Protein AF-A0A7S3ANR9-F1 (afdb_monomer)

Secondary structure (DSSP, 8-state):
--------------------GGGSTT-EEEEBTTBTT--EEEEEEPPPBPTTSPBPSPEEEEEE-SS-TTS--GGG-EEEEEEEEE-TT--EEEEE--GGGTS-TTEEEEEE--SSS-EEE-TTS-EEEEETT--GGGSPTT---PPP-

Foldseek 3Di:
DDDDDDDDDDPPPPCPQQDFAPRHPQAAWWAWPLQGLKTWGKGKHWADQDPVRDTDHIKIKIKIARPPQQADAPVRIDIWIWGWDADPVGFIKIFIQCVVVPDHGGFIWTFDPPDDFTFTATPVRITTTGDPVGNPSRDHPPDDPDDPD

Solvent-accessible surface area (backbone atoms only — not comparable to full-atom values): 8772 Å² total; per-residue (Å²): 141,89,82,86,81,82,77,80,77,79,79,76,78,75,81,71,76,71,56,42,43,84,72,16,90,70,32,47,24,32,45,34,82,93,34,74,70,20,32,36,37,32,45,29,37,76,27,61,68,43,100,82,74,47,66,47,67,34,30,29,45,38,37,31,31,82,60,59,36,81,73,28,50,73,89,47,50,48,80,35,52,29,39,55,49,63,46,98,89,62,47,59,29,38,29,37,34,35,44,95,76,76,45,57,62,63,45,57,28,39,66,39,73,70,75,97,58,41,28,35,41,34,89,87,72,53,50,34,34,54,39,91,88,49,58,76,73,31,45,35,84,97,57,80,89,67,74,85,128

Structure (mmCIF, N/CA/C/O backbone):
data_AF-A0A7S3ANR9-F1
#
_entry.id   AF-A0A7S3ANR9-F1
#
loop_
_atom_site.group_PDB
_atom_site.id
_atom_site.type_symbol
_atom_site.label_atom_id
_atom_site.label_alt_id
_atom_site.label_comp_id
_atom_site.label_asym_id
_atom_site.label_entity_id
_atom_site.label_seq_id
_atom_site.pdbx_PDB_ins_code
_atom_site.Cartn_x
_atom_site.Cartn_y
_atom_site.Cartn_z
_atom_site.occupancy
_atom_site.B_iso_or_equiv
_atom_site.auth_seq_id
_atom_site.auth_comp_id
_atom_site.auth_asym_id
_atom_site.auth_atom_id
_atom_site.pdbx_PDB_model_num
ATOM 1 N N . ALA A 1 1 ? 46.303 14.873 -38.011 1.00 41.34 1 ALA A N 1
ATOM 2 C CA . ALA A 1 1 ? 45.959 14.696 -36.588 1.00 41.34 1 ALA A CA 1
ATOM 3 C C . ALA A 1 1 ? 44.446 14.649 -36.488 1.00 41.34 1 ALA A C 1
ATOM 5 O O . ALA A 1 1 ? 43.806 15.622 -36.859 1.00 41.34 1 ALA A O 1
ATOM 6 N N . GLY A 1 2 ? 43.869 13.516 -36.108 1.00 42.75 2 GLY A N 1
ATOM 7 C CA . GLY A 1 2 ? 42.420 13.396 -36.010 1.00 42.75 2 GLY A CA 1
ATOM 8 C C . GLY A 1 2 ? 41.996 11.946 -35.889 1.00 42.75 2 GLY A C 1
ATOM 9 O O . GLY A 1 2 ? 42.208 11.174 -36.818 1.00 42.75 2 GLY A O 1
ATOM 10 N N . SER A 1 3 ? 41.478 11.598 -34.715 1.00 42.12 3 SER A N 1
ATOM 11 C CA . SER A 1 3 ? 40.209 10.885 -34.536 1.00 42.12 3 SER A CA 1
ATOM 12 C C . SER A 1 3 ? 40.085 10.502 -33.065 1.00 42.12 3 SER A C 1
ATOM 14 O O . SER A 1 3 ? 40.766 9.603 -32.581 1.00 42.12 3 SER A O 1
ATOM 16 N N . ALA A 1 4 ? 39.228 11.229 -32.349 1.00 48.09 4 ALA A N 1
ATOM 17 C CA . ALA A 1 4 ? 38.754 10.843 -31.031 1.00 48.09 4 ALA A CA 1
ATOM 18 C C . ALA A 1 4 ? 37.648 9.796 -31.215 1.00 48.09 4 ALA A C 1
ATOM 20 O O . ALA A 1 4 ? 36.608 10.089 -31.802 1.00 48.09 4 ALA A O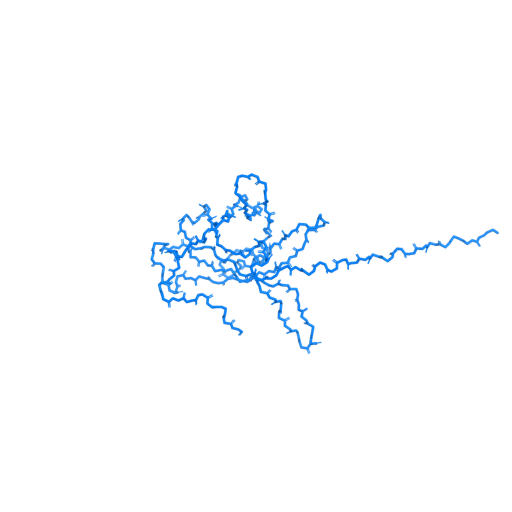 1
ATOM 21 N N . ALA A 1 5 ? 37.877 8.576 -30.735 1.00 47.56 5 ALA A N 1
ATOM 22 C CA . ALA A 1 5 ? 36.842 7.557 -30.632 1.00 47.56 5 ALA A CA 1
ATOM 23 C C . ALA A 1 5 ? 36.155 7.706 -29.268 1.00 47.56 5 ALA A C 1
ATOM 25 O O . ALA A 1 5 ? 36.707 7.320 -28.238 1.00 47.56 5 ALA A O 1
ATOM 26 N N . ALA A 1 6 ? 34.962 8.301 -29.258 1.00 46.94 6 ALA A N 1
ATOM 27 C CA . ALA A 1 6 ? 34.080 8.272 -28.101 1.00 46.94 6 ALA A CA 1
ATOM 28 C C . ALA A 1 6 ? 33.486 6.861 -27.978 1.00 46.94 6 ALA A C 1
ATOM 30 O O . ALA A 1 6 ? 32.658 6.446 -28.789 1.00 46.94 6 ALA A O 1
ATOM 31 N N . LEU A 1 7 ? 33.945 6.107 -26.979 1.00 46.03 7 LEU A N 1
ATOM 32 C CA . LEU A 1 7 ? 33.333 4.846 -26.576 1.00 46.03 7 LEU A CA 1
ATOM 33 C C . LEU A 1 7 ? 31.989 5.161 -25.911 1.00 46.03 7 LEU A C 1
ATOM 35 O O . LEU A 1 7 ? 31.943 5.682 -24.799 1.00 46.03 7 LEU A O 1
ATOM 39 N N . LEU A 1 8 ? 30.899 4.856 -26.615 1.00 47.03 8 LEU A N 1
ATOM 40 C CA . LEU A 1 8 ? 29.548 4.838 -26.063 1.00 47.03 8 LEU A CA 1
ATOM 41 C C . LEU A 1 8 ? 29.501 3.792 -24.942 1.00 47.03 8 LEU A C 1
ATOM 43 O O . LEU A 1 8 ? 29.613 2.591 -25.194 1.00 47.03 8 LEU A O 1
ATOM 47 N N . GLY A 1 9 ? 29.370 4.254 -23.699 1.00 41.84 9 GLY A N 1
ATOM 48 C CA . GLY A 1 9 ? 29.068 3.394 -22.564 1.00 41.84 9 GLY A CA 1
ATOM 49 C C . GLY A 1 9 ? 27.701 2.754 -22.779 1.00 41.84 9 GLY A C 1
ATOM 50 O O . GLY A 1 9 ? 26.700 3.449 -22.916 1.00 41.84 9 GLY A O 1
ATOM 51 N N . ALA A 1 10 ? 27.657 1.427 -22.848 1.00 50.06 10 ALA A N 1
ATOM 52 C CA . ALA A 1 10 ? 26.403 0.701 -22.780 1.00 50.06 10 ALA A CA 1
ATOM 53 C C . ALA A 1 10 ? 25.877 0.799 -21.343 1.00 50.06 10 ALA A C 1
ATOM 55 O O . ALA A 1 10 ? 26.393 0.119 -20.452 1.00 50.06 10 ALA A O 1
ATOM 56 N N . ASP A 1 11 ? 24.865 1.641 -21.126 1.00 43.78 11 ASP A N 1
ATOM 57 C CA . ASP A 1 11 ? 24.056 1.632 -19.912 1.00 43.78 11 ASP A CA 1
ATOM 58 C C . ASP A 1 11 ? 23.496 0.224 -19.709 1.00 43.78 11 ASP A C 1
ATOM 60 O O . ASP A 1 11 ? 22.577 -0.235 -20.396 1.00 43.78 11 ASP A O 1
ATOM 64 N N . ARG A 1 12 ? 24.088 -0.510 -18.765 1.00 46.38 12 ARG A N 1
ATOM 65 C CA . ARG A 1 12 ? 23.524 -1.767 -18.296 1.00 46.38 12 ARG A CA 1
ATOM 66 C C . ARG A 1 12 ? 22.298 -1.417 -17.472 1.00 46.38 12 ARG A C 1
ATOM 68 O O . ARG A 1 12 ? 22.401 -1.201 -16.268 1.00 46.38 12 ARG A O 1
ATOM 75 N N . ALA A 1 13 ? 21.138 -1.390 -18.124 1.00 47.88 13 ALA A N 1
ATOM 76 C CA . ALA A 1 13 ? 19.859 -1.474 -17.443 1.00 47.88 13 ALA A CA 1
ATOM 77 C C . ALA A 1 13 ? 19.858 -2.776 -16.629 1.00 47.88 13 ALA A C 1
ATOM 79 O O . ALA A 1 13 ? 19.601 -3.865 -17.146 1.00 47.88 13 ALA A O 1
ATOM 80 N N . SER A 1 14 ? 20.233 -2.672 -15.356 1.00 43.66 14 SER A N 1
ATOM 81 C CA . SER A 1 14 ? 20.112 -3.759 -14.400 1.00 43.66 14 SER A CA 1
ATOM 82 C C . SER A 1 14 ? 18.625 -4.022 -14.233 1.00 43.66 14 SER A C 1
ATOM 84 O O . SER A 1 14 ? 17.935 -3.316 -13.502 1.00 43.66 14 SER A O 1
ATOM 86 N N . ALA A 1 15 ? 18.113 -5.025 -14.943 1.00 45.31 15 ALA A N 1
ATOM 87 C CA . ALA A 1 15 ? 16.782 -5.557 -14.712 1.00 45.31 15 ALA A CA 1
ATOM 88 C C . ALA A 1 15 ? 16.786 -6.285 -13.361 1.00 45.31 15 ALA A C 1
ATOM 90 O O . ALA A 1 15 ? 16.831 -7.512 -13.284 1.00 45.31 15 ALA A O 1
ATOM 91 N N . VAL A 1 16 ? 16.782 -5.520 -12.268 1.00 50.03 16 VAL A N 1
ATOM 92 C CA . VAL A 1 16 ? 16.467 -6.053 -10.949 1.00 50.03 16 VAL A CA 1
ATOM 93 C C . VAL A 1 16 ? 14.987 -6.393 -11.000 1.00 50.03 16 VAL A C 1
ATOM 95 O O . VAL A 1 16 ? 14.136 -5.510 -10.907 1.00 50.03 16 VAL A O 1
ATOM 98 N N . SER A 1 17 ? 14.678 -7.669 -11.230 1.00 56.09 17 SER A N 1
ATOM 99 C CA . SER A 1 17 ? 13.305 -8.162 -11.211 1.00 56.09 17 SER A CA 1
ATOM 100 C C . SER A 1 17 ? 12.670 -7.753 -9.885 1.00 56.09 17 SER A C 1
ATOM 102 O O . SER A 1 17 ? 13.077 -8.236 -8.826 1.00 56.09 17 SER A O 1
ATOM 104 N N . ALA A 1 18 ? 11.693 -6.845 -9.933 1.00 62.28 18 ALA A N 1
ATOM 105 C CA . ALA A 1 18 ? 10.954 -6.459 -8.743 1.00 62.28 18 ALA A CA 1
ATOM 106 C C . ALA A 1 18 ? 10.337 -7.719 -8.109 1.00 62.28 18 ALA A C 1
ATOM 108 O O . ALA A 1 18 ? 9.812 -8.606 -8.792 1.00 62.28 18 ALA A O 1
ATOM 109 N N . ARG A 1 19 ? 10.498 -7.836 -6.790 1.00 78.94 19 ARG A N 1
ATOM 110 C CA . ARG A 1 19 ? 10.118 -9.027 -6.026 1.00 78.94 19 ARG A CA 1
ATOM 111 C C . ARG A 1 19 ? 8.591 -9.164 -5.988 1.00 78.94 19 ARG A C 1
ATOM 113 O O . ARG A 1 19 ? 7.886 -8.167 -5.839 1.00 78.94 19 ARG A O 1
ATOM 120 N N . THR A 1 20 ? 8.082 -10.392 -6.098 1.00 80.75 20 THR A N 1
ATOM 121 C CA . THR A 1 20 ? 6.639 -10.718 -6.072 1.00 80.75 20 THR A CA 1
ATOM 122 C C . THR A 1 20 ? 6.293 -11.622 -4.889 1.00 80.75 20 THR A C 1
ATOM 124 O O . THR A 1 20 ? 7.176 -12.182 -4.231 1.00 80.75 20 THR A O 1
ATOM 127 N N . GLY A 1 21 ? 5.004 -11.766 -4.580 1.00 84.88 21 GLY A N 1
ATOM 128 C CA . GLY A 1 21 ? 4.546 -12.570 -3.450 1.00 84.88 21 GLY A CA 1
ATOM 129 C C . GLY A 1 21 ? 5.143 -12.080 -2.130 1.00 84.88 21 GLY A C 1
ATOM 130 O O . GLY A 1 21 ? 5.390 -10.886 -1.961 1.00 84.88 21 GLY A O 1
ATOM 131 N N . LEU A 1 22 ? 5.422 -13.007 -1.210 1.00 82.69 22 LEU A N 1
ATOM 132 C CA . LEU A 1 22 ? 5.996 -12.697 0.108 1.00 82.69 22 LEU A CA 1
ATOM 133 C C . LEU A 1 22 ? 7.415 -12.113 0.040 1.00 82.69 22 LEU A C 1
ATOM 135 O O . LEU A 1 22 ? 7.867 -11.503 1.001 1.00 82.69 22 LEU A O 1
ATOM 139 N N . SER A 1 23 ? 8.116 -12.278 -1.087 1.00 85.81 23 SER A N 1
ATOM 140 C CA . SER A 1 23 ? 9.454 -11.705 -1.261 1.00 85.81 23 SER A CA 1
ATOM 141 C C . SER A 1 23 ? 9.425 -10.190 -1.498 1.00 85.81 23 SER A C 1
ATOM 143 O O . SER A 1 23 ? 10.446 -9.523 -1.329 1.00 85.81 23 SER A O 1
ATOM 145 N N . SER A 1 24 ? 8.269 -9.635 -1.883 1.00 91.44 24 SER A N 1
ATOM 146 C CA . SER A 1 24 ? 8.101 -8.193 -2.052 1.00 91.44 24 SER A CA 1
ATOM 147 C C . SER A 1 24 ? 8.023 -7.479 -0.708 1.00 91.44 24 SER A C 1
ATOM 149 O O . SER A 1 24 ? 7.233 -7.863 0.156 1.00 91.44 24 SER A O 1
ATOM 151 N N . VAL A 1 25 ? 8.768 -6.382 -0.558 1.00 93.19 25 VAL A N 1
ATOM 152 C CA . VAL A 1 25 ? 8.712 -5.538 0.648 1.00 93.19 25 VAL A CA 1
ATOM 153 C C . VAL A 1 25 ? 7.316 -4.948 0.873 1.00 93.19 25 VAL A C 1
ATOM 155 O O . VAL A 1 25 ? 6.895 -4.784 2.019 1.00 93.19 25 VAL A O 1
ATOM 158 N N . PHE A 1 26 ? 6.559 -4.743 -0.208 1.00 95.62 26 PHE A N 1
ATOM 159 C CA . PHE A 1 26 ? 5.195 -4.217 -0.183 1.00 95.62 26 PHE A CA 1
ATOM 160 C C . PHE A 1 26 ? 4.114 -5.254 0.125 1.00 95.62 26 PHE A C 1
ATOM 162 O O . PHE A 1 26 ? 2.990 -4.872 0.420 1.00 95.62 26 PHE A O 1
ATOM 169 N N . THR A 1 27 ? 4.392 -6.557 0.039 1.00 95.38 27 THR A N 1
ATOM 170 C CA . THR A 1 27 ? 3.361 -7.554 0.358 1.00 95.38 27 THR A CA 1
ATOM 171 C C . THR A 1 27 ? 3.162 -7.620 1.869 1.00 95.38 27 THR A C 1
ATOM 173 O O . THR A 1 27 ? 4.124 -7.833 2.613 1.00 95.38 27 THR A O 1
ATOM 176 N N . GLY A 1 28 ? 1.921 -7.466 2.326 1.00 94.75 28 GLY A N 1
ATOM 177 C CA . GLY A 1 28 ? 1.560 -7.521 3.740 1.00 94.75 28 GLY A CA 1
ATOM 178 C C . GLY A 1 28 ? 0.293 -6.738 4.065 1.00 94.75 28 GLY A C 1
ATOM 179 O O . GLY A 1 28 ? -0.426 -6.292 3.171 1.00 94.75 28 GLY A O 1
ATOM 180 N N . GLU A 1 29 ? 0.036 -6.574 5.359 1.00 95.69 29 GLU A N 1
ATOM 181 C CA . GLU A 1 29 ? -1.041 -5.730 5.877 1.00 95.69 29 GLU A CA 1
ATOM 182 C C . GLU A 1 29 ? -0.470 -4.559 6.671 1.00 95.69 29 GLU A C 1
ATOM 184 O O . GLU A 1 29 ? 0.647 -4.634 7.189 1.00 95.69 29 GLU A O 1
ATOM 189 N N . TYR A 1 30 ? -1.226 -3.466 6.709 1.00 96.94 30 TYR A N 1
ATOM 190 C CA . TYR A 1 30 ? -0.755 -2.168 7.161 1.00 96.94 30 TYR A CA 1
ATOM 191 C C . TYR A 1 30 ? -1.765 -1.487 8.090 1.00 96.94 30 TYR A C 1
ATOM 193 O O . TYR A 1 30 ? -2.975 -1.678 7.961 1.00 96.94 30 TYR A O 1
ATOM 201 N N . ASP A 1 31 ? -1.256 -0.662 8.997 1.00 96.69 31 ASP A N 1
ATOM 202 C CA . ASP A 1 31 ? -2.033 0.342 9.715 1.00 96.69 31 ASP A CA 1
ATOM 203 C C . ASP A 1 31 ? -1.974 1.660 8.944 1.00 96.69 31 ASP A C 1
ATOM 205 O O . ASP A 1 31 ? -0.892 2.144 8.617 1.00 96.69 31 ASP A O 1
ATOM 209 N N . ASP A 1 32 ? -3.140 2.232 8.661 1.00 96.69 32 ASP A N 1
ATOM 210 C CA . ASP A 1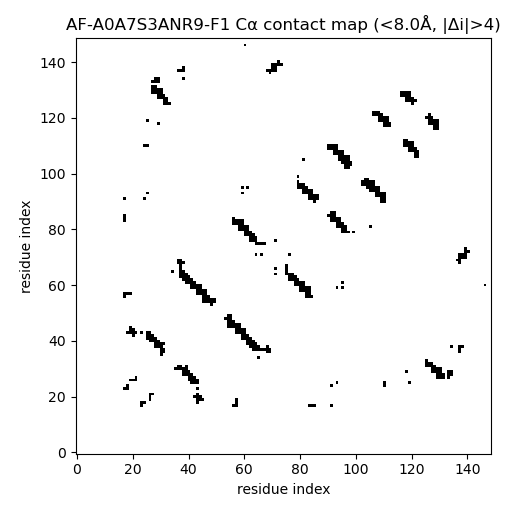 32 ? -3.306 3.538 8.027 1.00 96.69 32 ASP A CA 1
ATOM 211 C C . ASP A 1 32 ? -3.869 4.518 9.065 1.00 96.69 32 ASP A C 1
ATOM 213 O O . ASP A 1 32 ? -5.011 4.338 9.495 1.00 96.69 32 ASP A O 1
ATOM 217 N N . PRO A 1 33 ? -3.104 5.539 9.491 1.00 96.12 33 PRO A N 1
ATOM 218 C CA . PRO A 1 33 ? -3.559 6.532 10.462 1.00 96.12 33 PRO A CA 1
ATOM 219 C C . PRO A 1 33 ? -4.860 7.244 10.079 1.00 96.12 33 PRO A C 1
ATOM 221 O O . PRO A 1 33 ? -5.620 7.629 10.967 1.00 96.12 33 PRO A O 1
ATOM 224 N N . ASN A 1 34 ? -5.146 7.388 8.781 1.00 95.56 34 ASN A N 1
ATOM 225 C CA . ASN A 1 34 ? -6.388 8.006 8.314 1.00 95.56 34 ASN A CA 1
ATOM 226 C C . ASN A 1 34 ? -7.594 7.056 8.411 1.00 95.56 34 ASN A C 1
ATOM 228 O O . ASN A 1 34 ? -8.731 7.516 8.397 1.00 95.56 34 ASN A O 1
ATOM 232 N N . HIS A 1 35 ? -7.360 5.746 8.551 1.00 94.50 35 HIS A N 1
ATOM 233 C CA . HIS A 1 35 ? -8.395 4.725 8.734 1.00 94.50 35 HIS A CA 1
ATOM 234 C C . HIS A 1 35 ? -8.004 3.728 9.845 1.00 94.50 35 HIS A C 1
ATOM 236 O O . HIS A 1 35 ? -7.683 2.563 9.567 1.00 94.50 35 HIS A O 1
ATOM 242 N N . PRO A 1 36 ? -8.014 4.164 11.123 1.00 95.88 36 PRO A N 1
ATOM 243 C CA . PRO A 1 36 ? -7.531 3.358 12.239 1.00 95.88 36 PRO A CA 1
ATOM 244 C C . PRO A 1 36 ? -8.298 2.044 12.407 1.00 95.88 36 PRO A C 1
ATOM 246 O O . PRO A 1 36 ? -9.525 2.021 12.499 1.00 95.88 36 PRO A O 1
ATOM 249 N N . GLY A 1 37 ? -7.560 0.936 12.500 1.00 94.50 37 GLY A N 1
ATOM 250 C CA . GLY A 1 37 ? -8.138 -0.395 12.704 1.00 94.50 37 GLY A CA 1
ATOM 251 C C . GLY A 1 37 ? -8.833 -0.980 11.474 1.00 94.50 37 GLY A C 1
ATOM 252 O O . GLY A 1 37 ? -9.426 -2.050 11.572 1.00 94.50 37 GLY A O 1
ATOM 253 N N . CYS A 1 38 ? -8.753 -0.322 10.319 1.00 96.19 38 CYS A N 1
ATOM 254 C CA . CYS A 1 38 ? -9.336 -0.802 9.076 1.00 96.19 38 CYS A CA 1
ATOM 255 C C . CYS A 1 38 ? -8.341 -1.637 8.268 1.00 96.19 38 CYS A C 1
ATOM 257 O O . CYS A 1 38 ? -7.122 -1.558 8.451 1.00 96.19 38 CYS A O 1
ATOM 259 N N . LEU A 1 39 ? -8.864 -2.485 7.380 1.00 96.12 39 LEU A N 1
ATOM 260 C CA . LEU A 1 39 ? -8.035 -3.326 6.526 1.00 96.12 39 LEU A CA 1
ATOM 261 C C . LEU A 1 39 ? -7.257 -2.463 5.529 1.00 96.12 39 LEU A C 1
ATOM 263 O O . LEU A 1 39 ? -7.842 -1.655 4.803 1.00 96.12 39 LEU A O 1
ATOM 267 N N . ARG A 1 40 ? -5.951 -2.702 5.436 1.00 97.50 40 ARG A N 1
ATOM 268 C CA . ARG A 1 40 ? -5.086 -2.256 4.341 1.00 97.50 40 ARG A CA 1
ATOM 269 C C . ARG A 1 40 ? -4.175 -3.415 3.988 1.00 97.50 40 ARG A C 1
ATOM 271 O O . ARG A 1 40 ? -3.251 -3.727 4.728 1.00 97.50 40 ARG A O 1
ATOM 278 N N . SER A 1 41 ? -4.475 -4.098 2.896 1.00 95.88 41 SER A N 1
ATOM 279 C CA . SER A 1 41 ? -3.772 -5.297 2.452 1.00 95.88 41 SER A CA 1
ATOM 280 C C . SER A 1 41 ? -3.181 -5.053 1.078 1.00 95.88 41 SER A C 1
ATOM 282 O O . SER A 1 41 ? -3.879 -4.597 0.175 1.00 95.88 41 SER A O 1
ATOM 284 N N . ILE A 1 42 ? -1.902 -5.363 0.907 1.00 96.62 42 ILE A N 1
ATOM 285 C CA . ILE A 1 42 ? -1.213 -5.274 -0.374 1.00 96.62 42 ILE A CA 1
ATOM 286 C C . ILE A 1 42 ? -0.674 -6.654 -0.717 1.00 96.62 42 ILE A C 1
ATOM 288 O O . ILE A 1 42 ? 0.041 -7.286 0.064 1.00 96.62 42 ILE A O 1
ATOM 292 N N . LYS A 1 43 ? -0.986 -7.108 -1.927 1.00 94.62 43 LYS A N 1
ATOM 293 C CA . LYS A 1 43 ? -0.415 -8.313 -2.520 1.00 94.62 43 LYS A CA 1
ATOM 294 C C . LYS A 1 43 ? 0.282 -7.943 -3.817 1.00 94.62 43 LYS A C 1
ATOM 296 O O . LYS A 1 43 ? -0.376 -7.521 -4.765 1.00 94.62 43 LYS A O 1
ATOM 301 N N . VAL A 1 44 ? 1.596 -8.145 -3.882 1.00 93.81 44 VAL A N 1
ATOM 302 C CA . VAL A 1 44 ? 2.349 -7.988 -5.131 1.00 93.81 44 VAL A CA 1
ATOM 303 C C . VAL A 1 44 ? 2.331 -9.297 -5.908 1.00 93.81 44 VAL A C 1
ATOM 305 O O . VAL A 1 44 ? 2.693 -10.353 -5.385 1.00 93.81 44 VAL A O 1
ATOM 308 N N . VAL A 1 45 ? 1.926 -9.234 -7.170 1.00 90.25 45 VAL A N 1
ATOM 309 C CA . VAL A 1 45 ? 1.844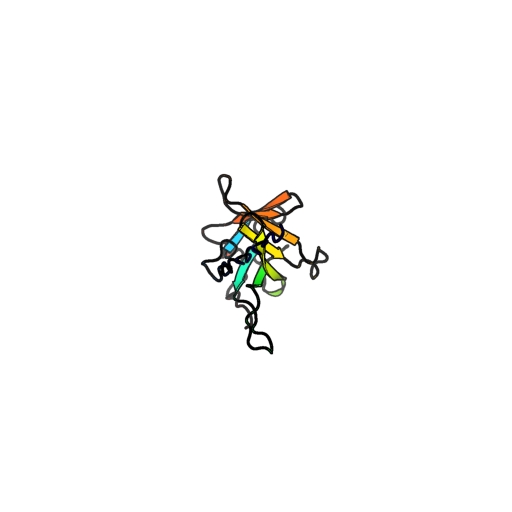 -10.368 -8.091 1.00 90.25 45 VAL A CA 1
ATOM 310 C C . VAL A 1 45 ? 2.723 -10.120 -9.316 1.00 90.25 45 VAL A C 1
ATOM 312 O O . VAL A 1 45 ? 3.140 -8.996 -9.599 1.00 90.25 45 VAL A O 1
ATOM 315 N N . GLY A 1 46 ? 3.058 -11.189 -10.040 1.00 84.94 46 GLY A N 1
ATOM 316 C CA . GLY A 1 46 ? 3.760 -11.049 -11.315 1.00 84.94 46 GLY A CA 1
ATOM 317 C C . GLY A 1 46 ? 2.898 -10.290 -12.320 1.00 84.94 46 GLY A C 1
ATOM 318 O O . GLY A 1 46 ? 1.681 -10.459 -12.333 1.00 84.94 46 GLY A O 1
ATOM 319 N N . GLY A 1 47 ? 3.525 -9.486 -13.180 1.00 80.75 47 GLY A N 1
ATOM 320 C CA . GLY A 1 47 ? 2.790 -8.759 -14.211 1.00 80.75 47 GLY A CA 1
ATOM 321 C C . GLY A 1 47 ? 2.032 -9.696 -15.146 1.00 80.75 47 GLY A C 1
ATOM 322 O O . GLY A 1 47 ? 2.380 -10.875 -15.284 1.00 80.75 47 GLY A O 1
ATOM 323 N N . LYS A 1 48 ? 0.988 -9.168 -15.788 1.00 79.19 48 LYS A N 1
ATOM 324 C CA . LYS A 1 48 ? 0.229 -9.909 -16.799 1.00 79.19 48 LYS A CA 1
ATOM 325 C C . LYS A 1 48 ? 1.110 -10.187 -18.017 1.00 79.19 48 LYS A C 1
ATOM 327 O O . LYS A 1 48 ? 1.977 -9.380 -18.372 1.00 79.19 48 LYS A O 1
ATOM 332 N N . GLU A 1 49 ? 0.895 -11.340 -18.631 1.00 82.31 49 GLU A N 1
ATOM 333 C CA . GLU A 1 49 ? 1.487 -11.657 -19.924 1.00 82.31 49 GLU A CA 1
ATOM 334 C C . GLU A 1 49 ? 0.758 -10.863 -21.009 1.00 82.31 49 GLU A C 1
ATOM 336 O O . GLU A 1 49 ? -0.472 -10.798 -21.024 1.00 82.31 49 GLU A O 1
ATOM 341 N N . GLY A 1 50 ? 1.519 -10.173 -21.856 1.00 81.19 50 GLY A N 1
ATOM 342 C CA . GLY A 1 50 ? 0.961 -9.458 -22.993 1.00 81.19 50 GLY A CA 1
ATOM 343 C C . GLY A 1 50 ? 0.639 -10.402 -24.157 1.00 81.19 50 GLY A C 1
ATOM 344 O O . GLY A 1 50 ? 1.128 -11.529 -24.190 1.00 81.19 50 GLY A O 1
ATOM 345 N N . PRO A 1 51 ? -0.105 -9.930 -25.175 1.00 83.81 51 PRO A N 1
ATOM 346 C CA . PRO A 1 51 ? -0.337 -10.681 -26.417 1.00 83.81 51 PRO A CA 1
ATOM 347 C C . PRO A 1 51 ? 0.956 -11.049 -27.166 1.00 83.81 51 PRO A C 1
ATOM 349 O O . PRO A 1 51 ? 0.958 -11.919 -28.027 1.00 83.81 51 PRO A O 1
ATOM 352 N N . ASP A 1 52 ? 2.053 -10.363 -26.838 1.00 87.81 52 ASP A N 1
ATOM 353 C CA . ASP A 1 52 ? 3.409 -10.586 -27.335 1.00 87.81 52 ASP A CA 1
ATOM 354 C C . ASP A 1 52 ? 4.171 -11.691 -26.576 1.00 87.81 52 ASP A C 1
ATOM 356 O O . ASP A 1 52 ? 5.369 -11.869 -26.802 1.00 87.81 52 ASP A O 1
ATOM 360 N N . GLY A 1 53 ? 3.521 -12.386 -25.634 1.00 82.38 53 GLY A N 1
ATOM 361 C CA . GLY A 1 53 ? 4.141 -13.385 -24.759 1.00 82.38 53 GLY A CA 1
ATOM 362 C C . GLY A 1 53 ? 5.110 -12.790 -23.731 1.00 82.38 53 GLY A C 1
ATOM 363 O O . GLY A 1 53 ? 5.802 -13.520 -23.023 1.00 82.38 53 GLY A O 1
ATOM 364 N N . ARG A 1 54 ? 5.213 -11.454 -23.632 1.00 81.25 54 ARG A N 1
ATOM 365 C CA . ARG A 1 54 ? 6.123 -10.793 -22.688 1.00 81.25 54 ARG A CA 1
ATOM 366 C C . ARG A 1 54 ? 5.393 -10.452 -21.405 1.00 81.25 54 ARG A C 1
ATOM 368 O O . ARG A 1 54 ? 4.366 -9.768 -21.404 1.00 81.25 54 ARG A O 1
ATOM 375 N N . ARG A 1 55 ? 5.978 -10.843 -20.278 1.00 74.50 55 ARG A N 1
ATOM 376 C CA . ARG A 1 55 ? 5.471 -10.458 -18.964 1.00 74.50 55 ARG A CA 1
ATOM 377 C C . ARG A 1 55 ? 5.768 -8.987 -18.688 1.00 74.50 55 ARG A C 1
ATOM 379 O O . ARG A 1 55 ? 6.901 -8.537 -18.845 1.00 74.50 55 ARG A O 1
ATOM 386 N N . ARG A 1 56 ? 4.746 -8.229 -18.295 1.00 82.94 56 ARG A N 1
ATOM 387 C CA . ARG A 1 56 ? 4.921 -6.847 -17.824 1.00 82.94 56 ARG A CA 1
ATOM 388 C C . ARG A 1 56 ? 5.531 -6.837 -16.413 1.00 82.94 56 ARG A C 1
ATOM 390 O O . ARG A 1 56 ? 5.645 -7.884 -15.772 1.00 82.94 56 ARG A O 1
ATOM 397 N N . GLY A 1 57 ? 5.943 -5.659 -15.939 1.00 83.69 57 GLY A N 1
ATOM 398 C CA . GLY A 1 57 ? 6.462 -5.491 -14.577 1.00 83.69 57 GLY A CA 1
ATOM 399 C C . GLY A 1 57 ? 5.447 -5.919 -13.502 1.00 83.69 57 GLY A C 1
ATOM 400 O O . GLY A 1 57 ? 4.253 -6.016 -13.802 1.00 83.69 57 GLY A O 1
ATOM 401 N N . PRO A 1 58 ? 5.888 -6.201 -12.262 1.00 89.94 58 PRO A N 1
ATOM 402 C CA . PRO A 1 58 ? 4.994 -6.617 -11.186 1.00 89.94 58 PRO A CA 1
ATOM 403 C C . PRO A 1 58 ? 3.871 -5.621 -10.923 1.00 89.94 58 PRO A C 1
ATOM 405 O O . PRO A 1 58 ? 4.070 -4.403 -10.933 1.00 89.94 58 PRO A O 1
ATOM 408 N N . THR A 1 59 ? 2.696 -6.163 -10.633 1.00 92.44 59 THR A N 1
ATOM 409 C CA . THR A 1 59 ? 1.519 -5.393 -10.242 1.00 92.44 59 THR A CA 1
ATOM 410 C C . THR A 1 59 ? 1.193 -5.650 -8.779 1.00 92.44 59 THR A C 1
ATOM 412 O O . THR A 1 59 ? 1.625 -6.635 -8.182 1.00 92.44 59 THR A O 1
ATOM 415 N N . ALA A 1 60 ? 0.432 -4.748 -8.182 1.00 94.19 60 ALA A N 1
ATOM 416 C CA . ALA A 1 60 ? -0.080 -4.880 -6.833 1.00 94.19 60 ALA A CA 1
ATOM 417 C C . ALA A 1 60 ? -1.607 -4.888 -6.865 1.00 94.19 60 ALA A C 1
ATOM 419 O O . ALA A 1 60 ? -2.229 -4.170 -7.649 1.00 94.19 60 ALA A O 1
ATOM 420 N N . VAL A 1 61 ? -2.200 -5.691 -5.992 1.00 95.44 61 VAL A N 1
ATOM 421 C CA . VAL A 1 61 ? -3.614 -5.600 -5.637 1.00 95.44 61 VAL A CA 1
ATOM 422 C C . VAL A 1 61 ? -3.673 -5.072 -4.217 1.00 95.44 61 VAL A C 1
ATOM 424 O O . VAL A 1 61 ? -3.113 -5.682 -3.304 1.00 95.44 61 VAL A O 1
ATOM 427 N N . VAL A 1 62 ? -4.324 -3.927 -4.052 1.00 96.56 62 VAL A N 1
ATOM 428 C CA . VAL A 1 62 ? -4.505 -3.266 -2.763 1.00 96.56 62 VAL A CA 1
ATOM 429 C C . VAL A 1 62 ? -5.964 -3.419 -2.377 1.00 96.56 62 VAL A C 1
ATOM 431 O O . VAL A 1 62 ? -6.840 -2.964 -3.104 1.00 96.56 62 VAL A O 1
ATOM 434 N N . LYS A 1 63 ? -6.237 -4.075 -1.255 1.00 96.19 63 LYS A N 1
ATOM 435 C CA . LYS A 1 63 ? -7.587 -4.209 -0.708 1.00 96.19 63 LYS A CA 1
ATOM 436 C C . LYS A 1 63 ? -7.684 -3.467 0.606 1.00 96.19 63 LYS A C 1
ATOM 438 O O . LYS A 1 63 ? -6.736 -3.460 1.391 1.00 96.19 63 LYS A O 1
ATOM 443 N N . GLY A 1 64 ? -8.843 -2.899 0.877 1.00 95.56 64 GLY A N 1
ATOM 444 C CA . GLY A 1 64 ? -9.071 -2.269 2.158 1.00 95.56 64 GLY A CA 1
ATOM 445 C C . GLY A 1 64 ? -10.529 -2.002 2.435 1.00 95.56 64 GLY A C 1
ATOM 446 O O . GLY A 1 64 ? -11.400 -2.317 1.633 1.00 95.56 64 GLY A O 1
ATOM 447 N N . VAL A 1 65 ? -10.760 -1.441 3.609 1.00 95.75 65 VAL A N 1
ATOM 448 C CA . VAL A 1 65 ? -12.068 -1.071 4.142 1.00 95.75 65 VAL A CA 1
ATOM 449 C C . VAL A 1 65 ? -11.924 0.335 4.707 1.00 95.75 65 VAL A C 1
ATOM 451 O O . VAL A 1 65 ? -10.903 0.615 5.326 1.00 95.75 65 VAL A O 1
ATOM 454 N N . ASP A 1 66 ? -12.876 1.231 4.481 1.00 93.94 66 ASP A N 1
ATOM 455 C CA . ASP A 1 66 ? -12.792 2.595 5.037 1.00 93.94 66 ASP A CA 1
ATOM 456 C C . ASP A 1 66 ? -13.695 2.796 6.251 1.00 93.94 66 ASP A C 1
ATOM 458 O O . ASP A 1 66 ? -13.311 3.515 7.170 1.00 93.94 66 ASP A O 1
ATOM 462 N N . ASP A 1 67 ? -14.836 2.106 6.259 1.00 88.81 67 ASP A N 1
ATOM 463 C CA . ASP A 1 67 ? -15.880 2.153 7.278 1.00 88.81 67 ASP A CA 1
ATOM 464 C C . ASP A 1 67 ? -16.200 0.731 7.768 1.00 88.81 67 ASP A C 1
ATOM 466 O O . ASP A 1 67 ? -15.913 -0.242 7.083 1.00 88.81 67 ASP A O 1
ATOM 470 N N . ASN A 1 68 ? -16.833 0.573 8.935 1.00 89.25 68 ASN A N 1
ATOM 471 C CA . ASN A 1 68 ? -17.204 -0.748 9.483 1.00 89.25 68 ASN A CA 1
ATOM 472 C C . ASN A 1 68 ? -16.007 -1.691 9.778 1.00 89.25 68 ASN A C 1
ATOM 474 O O . ASN A 1 68 ? -16.046 -2.906 9.600 1.00 89.25 68 ASN A O 1
ATOM 478 N N . CYS A 1 69 ? -14.919 -1.134 10.304 1.00 90.19 69 CYS A N 1
ATOM 479 C CA . CYS A 1 69 ? -13.633 -1.828 10.436 1.00 90.19 69 CYS A CA 1
ATOM 480 C C . CYS A 1 69 ? -13.596 -2.974 11.464 1.00 90.19 69 CYS A C 1
ATOM 482 O O . CYS A 1 69 ? -12.685 -3.796 11.440 1.00 90.19 69 CYS A O 1
ATOM 484 N N . LYS A 1 70 ? -14.588 -3.054 12.360 1.00 87.31 70 LYS A N 1
ATOM 485 C CA . LYS A 1 70 ? -14.676 -4.104 13.390 1.00 87.31 70 LYS A CA 1
ATOM 486 C C . LYS A 1 70 ? -15.232 -5.426 12.864 1.00 87.31 70 LYS A C 1
ATOM 488 O O . LYS A 1 70 ? -14.924 -6.470 13.426 1.00 87.31 70 LYS A O 1
ATOM 493 N N . ALA A 1 71 ? -16.099 -5.369 11.858 1.00 87.19 71 ALA A N 1
ATOM 494 C CA . ALA A 1 71 ? -16.769 -6.534 11.293 1.00 87.19 71 ALA A CA 1
ATOM 495 C C . ALA A 1 71 ? -17.145 -6.254 9.829 1.00 87.19 71 ALA A C 1
ATOM 497 O O . ALA A 1 71 ? -18.333 -6.174 9.506 1.00 87.19 71 ALA A O 1
ATOM 498 N N . PRO A 1 72 ? -16.148 -6.042 8.951 1.00 89.88 72 PRO A N 1
ATOM 499 C CA . PRO A 1 72 ? -16.425 -5.703 7.567 1.00 89.88 72 PRO A CA 1
ATOM 500 C C . PRO A 1 72 ? -17.057 -6.880 6.833 1.00 89.88 72 PRO A C 1
ATOM 502 O O . PRO A 1 72 ? -16.652 -8.033 6.992 1.00 89.88 72 PRO A O 1
ATOM 505 N N . GLU A 1 73 ? -18.023 -6.581 5.977 1.00 90.56 73 GLU A N 1
ATOM 506 C CA . GLU A 1 73 ? -18.564 -7.533 5.016 1.00 90.56 73 GLU A CA 1
ATOM 507 C C . GLU A 1 73 ? -17.805 -7.440 3.687 1.00 90.56 73 GLU A C 1
ATOM 509 O O . GLU A 1 73 ? -17.059 -6.495 3.427 1.00 90.56 73 GLU A O 1
ATOM 514 N N . LEU A 1 74 ? -18.008 -8.408 2.789 1.00 88.88 74 LEU A N 1
ATOM 515 C CA . LEU A 1 74 ? -17.340 -8.394 1.483 1.00 88.88 74 LEU A CA 1
ATOM 516 C C . LEU A 1 74 ? -17.637 -7.143 0.656 1.00 88.88 74 LEU A C 1
ATOM 518 O O . LEU A 1 74 ? -16.754 -6.660 -0.045 1.00 88.88 74 LEU A O 1
ATOM 522 N N . LYS A 1 75 ? -18.860 -6.618 0.752 1.00 90.06 75 LYS A N 1
ATOM 523 C CA . LYS A 1 75 ? -19.274 -5.396 0.051 1.00 90.06 75 LYS A CA 1
ATOM 524 C C . LYS A 1 75 ? -18.548 -4.142 0.552 1.00 90.06 75 LYS A C 1
ATOM 526 O O . LYS A 1 75 ? -18.516 -3.147 -0.162 1.00 90.06 75 LYS A O 1
ATOM 531 N N . ASP A 1 76 ? -17.993 -4.193 1.764 1.00 92.31 76 ASP A N 1
ATOM 532 C CA . ASP A 1 76 ? -17.264 -3.078 2.372 1.00 92.31 76 ASP A CA 1
ATOM 533 C C . ASP A 1 76 ? -15.791 -3.066 1.913 1.00 92.31 76 ASP A C 1
ATOM 535 O O . ASP A 1 76 ? -15.086 -2.070 2.086 1.00 92.31 76 ASP A O 1
ATOM 539 N N . VAL A 1 77 ? -15.313 -4.169 1.315 1.00 93.62 77 VAL A N 1
ATOM 540 C CA . VAL A 1 77 ? -13.942 -4.294 0.818 1.00 93.62 77 VAL A CA 1
ATOM 541 C C . VAL A 1 77 ? -13.828 -3.699 -0.579 1.00 93.62 77 VAL A C 1
ATOM 543 O O . VAL A 1 77 ? -14.338 -4.243 -1.558 1.00 93.62 77 VAL A O 1
ATOM 546 N N . TRP A 1 78 ? -13.059 -2.624 -0.695 1.00 95.19 78 TRP A N 1
ATOM 547 C CA . TRP A 1 78 ? -12.637 -2.087 -1.981 1.00 95.19 78 TRP A CA 1
ATOM 548 C C . TR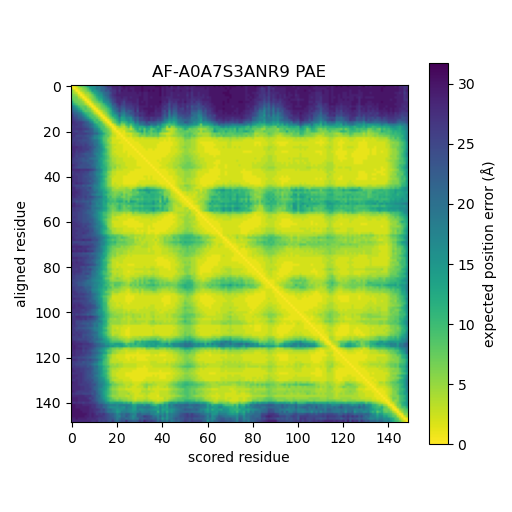P A 1 78 ? -11.367 -2.786 -2.482 1.00 95.19 78 TRP A C 1
ATOM 550 O O . TRP A 1 78 ? -10.585 -3.345 -1.708 1.00 95.19 78 TRP A O 1
ATOM 560 N N . SER A 1 79 ? -11.139 -2.728 -3.797 1.00 95.62 79 SER A N 1
ATOM 561 C CA . SER A 1 79 ? -9.943 -3.264 -4.452 1.00 95.62 79 SER A CA 1
ATOM 562 C C . SER A 1 79 ? -9.391 -2.256 -5.456 1.00 95.62 79 SER A C 1
ATOM 564 O O . SER A 1 79 ? -10.116 -1.791 -6.331 1.00 95.62 79 SER A O 1
ATOM 566 N N . LEU A 1 80 ? -8.103 -1.949 -5.344 1.00 96.44 80 LEU A N 1
ATOM 567 C CA . LEU A 1 80 ? -7.354 -1.047 -6.213 1.00 96.44 80 LEU A CA 1
ATOM 568 C C . LEU A 1 80 ? -6.182 -1.783 -6.859 1.00 96.44 80 LEU A C 1
ATOM 570 O O . LEU A 1 80 ? -5.642 -2.749 -6.312 1.00 96.44 80 LEU A O 1
ATOM 574 N N . SER A 1 81 ? -5.766 -1.297 -8.023 1.00 95.50 81 SER A N 1
ATOM 575 C CA . SER A 1 81 ? -4.570 -1.771 -8.713 1.00 95.50 81 SER A CA 1
ATOM 576 C C . SER A 1 81 ? -3.370 -0.882 -8.418 1.00 95.50 81 SER A C 1
ATOM 578 O O . SER A 1 81 ? -3.503 0.327 -8.240 1.00 95.50 81 SER A O 1
ATOM 580 N N . GLY A 1 82 ? -2.183 -1.475 -8.454 1.00 94.44 82 GLY A N 1
ATOM 581 C CA . GLY A 1 82 ? -0.934 -0.737 -8.453 1.00 94.44 82 GLY A CA 1
ATOM 582 C C . GLY A 1 82 ? 0.156 -1.391 -9.289 1.00 94.44 82 GLY A C 1
ATOM 583 O O . GLY A 1 82 ? 0.001 -2.504 -9.799 1.00 94.44 82 GLY A O 1
ATOM 584 N N . SER A 1 83 ? 1.280 -0.699 -9.411 1.00 93.50 83 SER A N 1
ATOM 585 C CA . SER A 1 83 ? 2.487 -1.167 -10.098 1.00 93.50 83 SER A CA 1
ATOM 586 C C . SER A 1 83 ? 3.719 -0.944 -9.235 1.00 93.50 83 SER A C 1
ATOM 588 O O . SER A 1 83 ? 3.786 0.043 -8.502 1.00 93.50 83 SER A O 1
ATOM 590 N N . ILE A 1 84 ? 4.701 -1.838 -9.347 1.00 92.88 84 ILE A N 1
ATOM 591 C CA . ILE A 1 84 ? 5.979 -1.718 -8.639 1.00 92.88 84 ILE A CA 1
ATOM 592 C C . ILE A 1 84 ? 7.047 -1.184 -9.591 1.00 92.88 84 ILE A C 1
ATOM 594 O O . ILE A 1 84 ? 7.166 -1.657 -10.721 1.00 92.88 84 ILE A O 1
ATOM 598 N N . SER A 1 85 ? 7.843 -0.232 -9.115 1.00 89.69 85 SER A N 1
ATOM 599 C CA . SER A 1 85 ? 9.025 0.283 -9.807 1.00 89.69 85 SER A CA 1
ATOM 600 C C . SER A 1 85 ? 10.184 0.457 -8.827 1.00 89.69 85 SER A C 1
ATOM 602 O O . SER A 1 85 ? 10.040 0.240 -7.621 1.00 89.69 85 SER A O 1
ATOM 604 N N . LYS A 1 86 ? 11.331 0.890 -9.343 1.00 86.31 86 LYS A N 1
ATOM 605 C CA . LYS A 1 86 ? 12.455 1.378 -8.547 1.00 86.31 86 LYS A CA 1
ATOM 606 C C . LYS A 1 86 ? 12.634 2.883 -8.724 1.00 86.31 86 LYS A C 1
ATOM 608 O O . LYS A 1 86 ? 12.333 3.403 -9.800 1.00 86.31 86 LYS A O 1
ATOM 613 N N . SER A 1 87 ? 13.078 3.569 -7.675 1.00 82.75 87 SER A N 1
ATOM 614 C CA . SER A 1 87 ? 13.587 4.940 -7.782 1.00 82.75 87 SER A CA 1
ATOM 615 C C . SER A 1 87 ? 14.939 4.959 -8.508 1.00 82.75 87 SER A C 1
ATOM 617 O O . SER A 1 87 ? 15.538 3.909 -8.751 1.00 82.75 87 SER A O 1
ATOM 619 N N . GLU A 1 88 ? 15.426 6.156 -8.838 1.00 81.44 88 GLU A N 1
ATOM 620 C CA . GLU A 1 88 ? 16.776 6.357 -9.386 1.00 81.44 88 GLU A CA 1
ATOM 621 C C . GLU A 1 88 ? 17.861 5.847 -8.422 1.00 81.44 88 GLU A C 1
ATOM 623 O O . GLU A 1 88 ? 18.846 5.258 -8.861 1.00 81.44 88 GLU A O 1
ATOM 628 N N . ASP A 1 89 ? 17.616 5.958 -7.114 1.00 81.88 89 ASP A N 1
ATOM 629 C CA . ASP A 1 89 ? 18.490 5.459 -6.045 1.00 81.88 89 ASP A CA 1
ATOM 630 C C . ASP A 1 89 ? 18.362 3.937 -5.807 1.00 81.88 89 ASP A C 1
ATOM 632 O O . ASP A 1 89 ? 19.087 3.355 -5.002 1.00 81.88 89 ASP A O 1
ATOM 636 N N . GLY A 1 90 ? 17.457 3.259 -6.527 1.00 81.69 90 GLY A N 1
ATOM 637 C CA . GLY A 1 90 ? 17.257 1.807 -6.470 1.00 81.69 90 GLY A CA 1
ATOM 638 C C . GLY A 1 90 ? 16.219 1.319 -5.451 1.00 81.69 90 GLY A C 1
ATOM 639 O O . GLY A 1 90 ? 15.943 0.108 -5.399 1.00 81.69 90 GLY A O 1
ATOM 640 N N . ASP A 1 91 ? 15.605 2.234 -4.698 1.00 84.75 91 ASP A N 1
ATOM 641 C CA . ASP A 1 91 ? 14.587 1.932 -3.691 1.00 84.75 91 ASP A CA 1
ATOM 642 C C . ASP A 1 91 ? 13.307 1.400 -4.327 1.00 84.75 91 ASP A C 1
ATOM 644 O O . ASP A 1 91 ? 12.869 1.852 -5.387 1.00 84.75 91 ASP A O 1
ATOM 648 N N . ASP A 1 92 ? 12.670 0.444 -3.656 1.00 88.81 92 ASP A N 1
ATOM 649 C CA . ASP A 1 92 ? 11.383 -0.079 -4.090 1.00 88.81 92 ASP A CA 1
ATOM 650 C C . ASP A 1 92 ? 10.288 0.993 -3.922 1.00 88.81 92 ASP A C 1
ATOM 652 O O . ASP A 1 92 ? 10.117 1.597 -2.859 1.00 88.81 92 ASP A O 1
ATOM 656 N N . THR A 1 93 ? 9.514 1.215 -4.987 1.00 94.00 93 THR A N 1
ATOM 657 C CA . THR A 1 93 ? 8.393 2.167 -5.036 1.00 94.00 93 THR A CA 1
ATOM 658 C C . THR A 1 93 ? 7.128 1.471 -5.524 1.00 94.00 93 THR A C 1
ATOM 660 O O . THR A 1 93 ? 7.172 0.620 -6.416 1.00 94.00 93 THR A O 1
ATOM 663 N N . ILE A 1 94 ? 5.988 1.832 -4.941 1.00 95.75 94 ILE A N 1
ATOM 664 C CA . ILE A 1 94 ? 4.663 1.378 -5.365 1.00 95.75 94 ILE A CA 1
ATOM 665 C C . ILE A 1 94 ? 3.877 2.571 -5.900 1.00 95.75 94 ILE A C 1
ATOM 667 O O . ILE A 1 94 ? 3.938 3.660 -5.343 1.00 95.75 94 ILE A O 1
ATOM 671 N N . PHE A 1 95 ? 3.125 2.375 -6.975 1.00 96.62 95 PHE A N 1
ATOM 672 C CA . PHE A 1 95 ? 2.165 3.353 -7.479 1.00 96.62 95 PHE A CA 1
ATOM 673 C C . PHE A 1 95 ? 0.778 2.746 -7.369 1.00 96.62 95 PHE A C 1
ATOM 675 O O . PHE A 1 95 ? 0.561 1.666 -7.912 1.00 96.62 95 PHE A O 1
ATOM 682 N N . ILE A 1 96 ? -0.133 3.404 -6.655 1.00 97.06 96 ILE A N 1
ATOM 683 C CA . ILE A 1 96 ? -1.498 2.91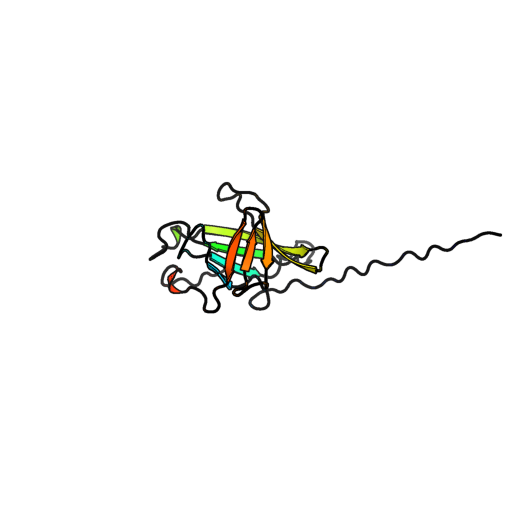4 -6.418 1.00 97.06 96 ILE A CA 1
ATOM 684 C C . ILE A 1 96 ? -2.490 3.821 -7.146 1.00 97.06 96 ILE A C 1
ATOM 686 O O . ILE A 1 96 ? -2.406 5.049 -7.052 1.00 97.06 96 ILE A O 1
ATOM 690 N N . ASP A 1 97 ? -3.437 3.206 -7.851 1.00 97.25 97 ASP A N 1
ATOM 691 C CA . ASP A 1 97 ? -4.528 3.897 -8.528 1.00 97.25 97 ASP A CA 1
ATOM 692 C C . ASP A 1 97 ? -5.720 4.076 -7.590 1.00 97.25 97 ASP A C 1
ATOM 694 O O . ASP A 1 97 ? -6.509 3.156 -7.388 1.00 97.25 97 ASP A O 1
ATOM 698 N N . PHE A 1 98 ? -5.847 5.273 -7.014 1.00 95.50 98 PHE A N 1
ATOM 699 C CA . PHE A 1 98 ? -6.981 5.656 -6.173 1.00 95.50 98 PHE A CA 1
ATOM 700 C C . PHE A 1 98 ? -8.132 6.288 -6.968 1.00 95.50 98 PHE A C 1
ATOM 702 O O . PHE A 1 98 ? -9.136 6.673 -6.365 1.00 95.50 98 PHE A O 1
ATOM 709 N N . SER A 1 99 ? -8.046 6.381 -8.302 1.00 96.50 99 SER A N 1
ATOM 710 C CA . SER A 1 99 ? -9.105 6.988 -9.122 1.00 96.50 99 SER A CA 1
ATOM 711 C C . SER A 1 99 ? -10.486 6.331 -8.983 1.00 96.50 99 SER A C 1
ATOM 713 O O . SER A 1 99 ? -11.463 7.081 -8.954 1.00 96.50 99 SER A O 1
ATOM 715 N N . PRO A 1 100 ? -10.631 5.003 -8.755 1.00 95.44 100 PRO A N 1
ATOM 716 C CA . PRO A 1 100 ? -11.940 4.403 -8.471 1.00 95.44 100 PRO A CA 1
ATOM 717 C C . PRO A 1 100 ? -12.602 4.930 -7.189 1.00 95.44 100 PRO A C 1
ATOM 719 O O . PRO A 1 100 ? -13.802 4.763 -6.999 1.00 95.44 100 PRO A O 1
ATOM 722 N N . LYS A 1 101 ? -11.820 5.567 -6.312 1.00 92.00 101 LYS A N 1
ATOM 723 C CA . LYS A 1 101 ? -12.266 6.190 -5.062 1.00 92.00 101 LYS A CA 1
ATOM 724 C C . LYS A 1 101 ? -12.239 7.722 -5.117 1.00 92.00 101 LYS A C 1
ATOM 726 O O . LYS A 1 101 ? -12.351 8.368 -4.083 1.00 92.00 101 LYS A O 1
ATOM 731 N N . GLY 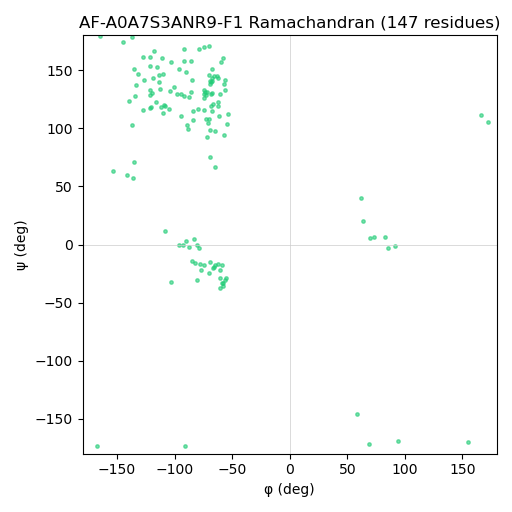A 1 102 ? -12.054 8.306 -6.304 1.00 92.50 102 GLY A N 1
ATOM 732 C CA . GLY A 1 102 ? -11.963 9.756 -6.509 1.00 92.50 102 GLY A CA 1
ATOM 733 C C . GLY A 1 102 ? -10.583 10.366 -6.237 1.00 92.50 102 GLY A C 1
ATOM 734 O O . GLY A 1 102 ? -10.439 11.585 -6.276 1.00 92.50 102 GLY A O 1
ATOM 735 N N . GLY A 1 103 ? -9.568 9.542 -5.966 1.00 92.25 103 GLY A N 1
ATOM 736 C CA . GLY A 1 103 ? -8.197 9.984 -5.719 1.00 92.25 103 GLY A CA 1
ATOM 737 C C . GLY A 1 103 ? -7.315 10.037 -6.977 1.00 92.25 103 GLY A C 1
ATOM 738 O O . GLY A 1 103 ? -7.779 9.831 -8.101 1.00 92.25 103 GLY A O 1
ATOM 739 N N . PRO A 1 104 ? -6.008 10.299 -6.809 1.00 95.25 104 PRO A N 1
ATOM 740 C CA . PRO A 1 104 ? -5.056 10.328 -7.914 1.00 95.25 104 PRO A CA 1
ATOM 741 C C . PRO A 1 104 ? -4.796 8.930 -8.496 1.00 95.25 104 PRO A C 1
ATOM 743 O O . PRO A 1 104 ? -4.734 7.930 -7.783 1.00 95.25 104 PRO A O 1
ATOM 746 N N . LYS A 1 105 ? -4.567 8.880 -9.813 1.00 93.38 105 LYS A N 1
ATOM 747 C CA . LYS A 1 105 ? -4.374 7.631 -10.569 1.00 93.38 105 LYS A CA 1
ATOM 748 C C . LYS A 1 105 ? -3.057 6.898 -10.284 1.00 93.38 105 LYS A C 1
ATOM 750 O O . LYS A 1 105 ? -2.951 5.707 -10.525 1.00 93.38 105 LYS A O 1
ATOM 755 N N . ASN A 1 106 ? -2.027 7.606 -9.832 1.00 92.44 106 ASN A N 1
ATOM 756 C CA . ASN A 1 106 ? -0.689 7.043 -9.649 1.00 92.44 106 ASN A CA 1
ATOM 757 C C . ASN A 1 106 ? -0.056 7.618 -8.381 1.00 92.44 106 ASN A C 1
ATOM 759 O O . ASN A 1 106 ? 0.969 8.300 -8.448 1.00 92.44 106 ASN A O 1
ATOM 763 N N . LEU A 1 107 ? -0.687 7.402 -7.224 1.00 96.31 107 LEU A N 1
ATOM 764 C CA . LEU A 1 107 ? -0.106 7.862 -5.968 1.00 96.31 107 LEU A CA 1
ATOM 765 C C . LEU A 1 107 ? 1.160 7.053 -5.681 1.00 96.31 107 LEU A C 1
ATOM 767 O O . LEU A 1 107 ? 1.092 5.839 -5.482 1.00 96.31 107 LEU A O 1
ATOM 771 N N . LYS A 1 108 ? 2.311 7.728 -5.685 1.00 96.62 108 LYS A N 1
ATOM 772 C CA . LYS A 1 108 ? 3.604 7.127 -5.354 1.00 96.62 108 LYS A CA 1
ATOM 773 C C . LYS A 1 108 ? 3.666 6.850 -3.853 1.00 96.62 108 LYS A C 1
ATOM 775 O O . LYS A 1 108 ? 3.395 7.743 -3.065 1.00 96.62 108 LYS A O 1
ATOM 780 N N . GLY A 1 109 ? 4.072 5.650 -3.470 1.00 96.38 109 GLY A N 1
ATOM 781 C CA . GLY A 1 109 ? 4.462 5.277 -2.118 1.00 96.38 109 GLY A CA 1
ATOM 782 C C . GLY A 1 109 ? 5.901 4.769 -2.122 1.00 96.38 109 GLY A C 1
ATOM 783 O O . GLY A 1 109 ? 6.276 3.953 -2.970 1.00 96.38 109 GLY A O 1
ATOM 784 N N . THR A 1 110 ? 6.711 5.247 -1.184 1.00 94.56 110 THR A N 1
ATOM 785 C CA . THR A 1 110 ? 8.102 4.801 -1.013 1.00 94.56 110 THR A CA 1
ATOM 786 C C . THR A 1 110 ? 8.179 3.873 0.188 1.00 94.56 110 THR A C 1
ATOM 788 O O . THR A 1 110 ? 7.628 4.199 1.242 1.00 94.56 110 THR A O 1
ATOM 791 N N . PHE A 1 111 ? 8.835 2.716 0.041 1.00 93.06 111 PHE A N 1
ATOM 792 C CA . PHE A 1 111 ? 9.040 1.827 1.180 1.00 93.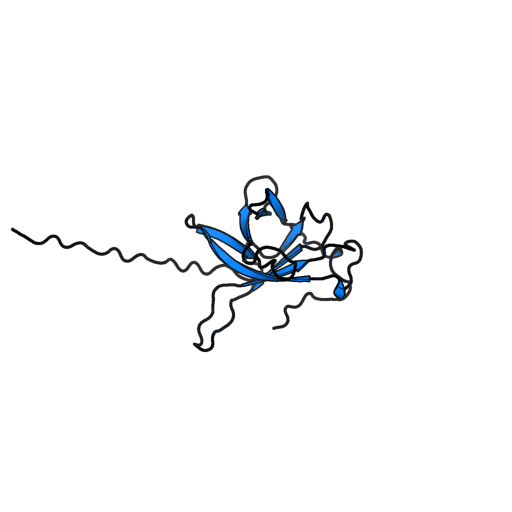06 111 PHE A CA 1
ATOM 793 C C . PHE A 1 111 ? 10.123 2.400 2.093 1.00 93.06 111 PHE A C 1
ATOM 795 O O . PHE A 1 111 ? 11.276 2.534 1.698 1.00 93.06 111 PHE A O 1
ATOM 802 N N . ASP A 1 112 ? 9.734 2.744 3.311 1.00 89.31 112 ASP A N 1
ATOM 803 C CA . ASP A 1 112 ? 10.598 3.329 4.320 1.00 89.31 112 ASP A CA 1
ATOM 804 C C . ASP A 1 112 ? 10.937 2.275 5.378 1.00 89.31 112 ASP A C 1
ATOM 806 O O . ASP A 1 112 ? 10.059 1.769 6.085 1.00 89.31 112 ASP A O 1
ATOM 810 N N . THR A 1 113 ? 12.222 1.938 5.475 1.00 85.56 113 THR A N 1
ATOM 811 C CA . THR A 1 113 ? 12.771 1.061 6.517 1.00 85.56 113 THR A CA 1
ATOM 812 C C . THR A 1 113 ? 13.363 1.830 7.697 1.00 85.56 113 THR A C 1
ATOM 814 O O . THR A 1 113 ? 13.871 1.201 8.623 1.00 85.56 113 THR A O 1
ATOM 817 N N . PHE A 1 114 ? 13.344 3.165 7.675 1.00 67.50 114 PHE A N 1
ATOM 818 C CA . PHE A 1 114 ? 13.889 4.003 8.736 1.00 67.50 114 PHE A CA 1
ATOM 819 C C . PHE A 1 114 ? 12.868 4.210 9.872 1.00 67.50 114 PHE A C 1
ATOM 821 O O . PHE A 1 114 ? 11.662 4.370 9.664 1.00 67.50 114 PHE A O 1
ATOM 828 N N . GLY A 1 115 ? 13.369 4.207 11.112 1.00 68.25 115 GLY A N 1
ATOM 829 C CA . GLY A 1 115 ? 12.564 4.289 12.337 1.00 68.25 115 GLY A CA 1
ATOM 830 C C . GLY A 1 115 ? 12.212 2.922 12.940 1.00 68.25 115 GLY A C 1
ATOM 831 O O . GLY A 1 115 ? 12.769 1.896 12.560 1.00 68.25 115 GLY A O 1
ATOM 832 N N . SER A 1 116 ? 11.304 2.908 13.922 1.00 76.69 116 SER A N 1
ATOM 833 C CA . SER A 1 116 ? 10.989 1.697 14.703 1.00 76.69 116 SER A CA 1
ATOM 834 C C . SER A 1 116 ? 10.102 0.682 13.970 1.00 76.69 116 SER A C 1
ATOM 836 O O . SER A 1 116 ? 10.087 -0.484 14.358 1.00 76.69 116 SER A O 1
ATOM 838 N N . ILE A 1 117 ? 9.341 1.101 12.947 1.00 85.69 117 ILE A N 1
ATOM 839 C CA . ILE A 1 117 ? 8.409 0.233 12.204 1.00 85.69 117 ILE A CA 1
ATOM 840 C C . ILE A 1 117 ? 8.480 0.556 10.698 1.00 85.69 117 ILE A C 1
ATOM 842 O O . ILE A 1 117 ? 8.247 1.712 10.322 1.00 85.69 117 ILE A O 1
ATOM 846 N N . PRO A 1 118 ? 8.774 -0.433 9.828 1.00 92.81 118 PRO A N 1
ATOM 847 C CA . PRO A 1 118 ? 8.819 -0.229 8.383 1.00 92.81 118 PRO A CA 1
ATOM 848 C C . PRO A 1 118 ? 7.426 0.067 7.814 1.00 92.81 118 PRO A C 1
ATOM 850 O O . PRO A 1 118 ? 6.414 -0.405 8.337 1.00 92.81 118 PRO A O 1
ATOM 853 N N . GLY A 1 119 ? 7.351 0.816 6.717 1.00 94.81 119 GLY A N 1
ATOM 854 C CA . GLY A 1 119 ? 6.068 1.209 6.136 1.00 94.81 119 GLY A CA 1
ATOM 855 C C . GLY A 1 119 ? 6.161 1.804 4.740 1.00 94.81 119 GLY A C 1
ATOM 856 O O . GLY A 1 119 ? 7.218 1.811 4.122 1.00 94.81 119 GLY A O 1
ATOM 857 N N . ILE A 1 120 ? 5.031 2.291 4.239 1.00 96.38 120 ILE A N 1
ATOM 858 C CA . ILE A 1 120 ? 4.921 2.995 2.961 1.00 96.38 120 ILE A CA 1
ATOM 859 C C . ILE A 1 120 ? 4.592 4.448 3.266 1.00 96.38 120 ILE A C 1
ATOM 861 O O . ILE A 1 120 ? 3.548 4.725 3.853 1.00 96.38 120 ILE A O 1
ATOM 865 N N . THR A 1 121 ? 5.471 5.358 2.865 1.00 95.44 121 THR A N 1
ATOM 866 C CA . THR A 1 121 ? 5.262 6.799 3.027 1.00 95.44 121 THR A CA 1
ATOM 867 C C . THR A 1 121 ? 4.722 7.384 1.728 1.00 95.44 121 THR A C 1
ATOM 869 O O . THR A 1 121 ? 5.289 7.150 0.654 1.00 95.44 121 THR A O 1
ATOM 872 N N . PHE A 1 122 ? 3.635 8.145 1.832 1.00 95.50 122 PHE A N 1
ATOM 873 C CA . PHE A 1 122 ? 2.985 8.836 0.723 1.00 95.50 122 PHE A CA 1
ATOM 874 C C . PHE A 1 122 ? 3.318 10.346 0.721 1.00 95.50 122 PHE A C 1
ATOM 876 O O . PHE A 1 122 ? 3.674 10.904 1.761 1.00 95.50 122 PHE A O 1
ATOM 883 N N . PRO A 1 123 ? 3.214 11.036 -0.435 1.00 94.50 123 PRO A N 1
ATOM 884 C CA . PRO A 1 123 ? 3.521 12.464 -0.575 1.00 94.50 123 PRO A CA 1
ATOM 885 C C . PRO A 1 123 ? 2.675 13.408 0.283 1.00 94.50 123 PRO A C 1
ATOM 887 O O . PRO A 1 123 ? 3.089 14.537 0.525 1.00 94.50 123 PRO A O 1
ATOM 890 N N . ASP A 1 124 ? 1.495 12.970 0.716 1.00 91.69 124 ASP A N 1
ATOM 891 C CA . ASP A 1 124 ? 0.591 13.724 1.591 1.00 91.69 124 ASP A CA 1
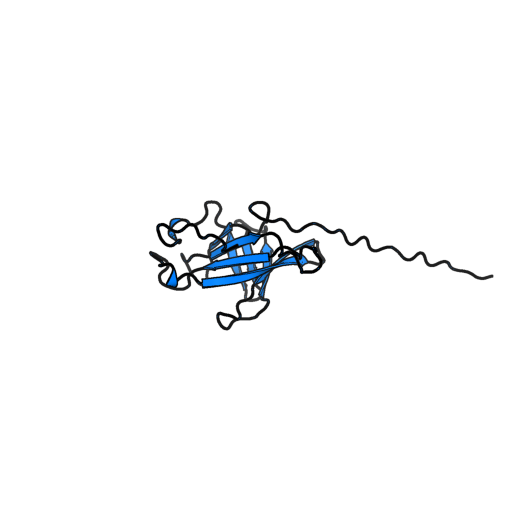ATOM 892 C C . ASP A 1 124 ? 0.995 13.655 3.076 1.00 91.69 124 ASP A C 1
ATOM 894 O O . ASP A 1 124 ? 0.337 14.249 3.928 1.00 91.69 124 ASP A O 1
ATOM 898 N N . GLY A 1 125 ? 2.081 12.944 3.393 1.00 92.75 125 GLY A N 1
ATOM 899 C CA . GLY A 1 125 ? 2.547 12.717 4.756 1.00 92.75 125 GLY A CA 1
ATOM 900 C C . GLY A 1 125 ? 1.885 11.525 5.446 1.00 92.75 125 GLY A C 1
ATOM 901 O O . GLY A 1 125 ? 2.284 11.194 6.563 1.00 92.75 125 GLY A O 1
ATOM 902 N N . ASN A 1 126 ? 0.926 10.843 4.807 1.00 95.50 126 ASN A N 1
ATOM 903 C CA . ASN A 1 126 ? 0.378 9.609 5.350 1.00 95.50 126 ASN A CA 1
ATOM 904 C C . ASN A 1 126 ? 1.435 8.493 5.291 1.00 95.50 126 ASN A C 1
ATOM 906 O O . ASN A 1 126 ? 2.145 8.332 4.293 1.00 95.50 126 ASN A O 1
ATOM 910 N N . LYS A 1 127 ? 1.532 7.694 6.356 1.00 95.31 127 LYS A N 1
ATOM 911 C CA . LYS A 1 127 ? 2.443 6.547 6.429 1.00 95.31 127 LYS A CA 1
ATOM 912 C C . LYS A 1 127 ? 1.674 5.302 6.828 1.00 95.31 127 LYS A C 1
ATOM 914 O O . LYS A 1 127 ? 1.186 5.199 7.947 1.00 95.31 127 LYS A O 1
ATOM 919 N N . TRP A 1 128 ? 1.627 4.334 5.922 1.00 96.88 128 TRP A N 1
ATOM 920 C CA . TRP A 1 128 ? 1.069 3.017 6.199 1.00 96.88 128 TRP A CA 1
ATOM 921 C C . TRP A 1 128 ? 2.134 2.144 6.857 1.00 96.88 128 TRP A C 1
ATOM 923 O O . TRP A 1 128 ? 3.087 1.724 6.198 1.00 96.88 128 TRP A O 1
ATOM 933 N N . THR A 1 129 ? 2.010 1.869 8.153 1.00 96.25 129 THR A N 1
ATOM 934 C CA . THR A 1 129 ? 2.994 1.065 8.897 1.00 96.25 129 THR A CA 1
ATOM 935 C C . THR A 1 129 ? 2.695 -0.419 8.769 1.00 96.25 129 THR A C 1
ATOM 937 O O . THR A 1 129 ? 1.559 -0.844 8.951 1.00 96.25 129 THR A O 1
ATOM 940 N N . LYS A 1 130 ? 3.704 -1.229 8.446 1.00 95.31 130 LYS A N 1
ATOM 941 C CA . LYS A 1 130 ? 3.530 -2.660 8.185 1.00 95.31 130 LYS A CA 1
ATOM 942 C C . LYS A 1 130 ? 3.278 -3.427 9.484 1.00 95.31 130 LYS A C 1
ATOM 944 O O . LYS A 1 130 ? 4.047 -3.313 10.435 1.00 95.31 130 LYS A O 1
ATOM 949 N N . VAL A 1 131 ? 2.249 -4.270 9.492 1.00 94.44 131 VAL A N 1
ATOM 950 C CA . VAL A 1 131 ? 1.885 -5.117 10.634 1.00 94.44 131 VAL A CA 1
ATOM 951 C C . VAL A 1 131 ? 2.522 -6.494 10.464 1.00 94.44 131 VAL A C 1
ATOM 953 O O . VAL A 1 131 ? 2.142 -7.262 9.580 1.00 94.44 131 VAL A O 1
ATOM 956 N N . ALA A 1 132 ? 3.503 -6.822 11.308 1.00 88.31 132 ALA A N 1
ATOM 957 C CA . ALA A 1 132 ? 4.312 -8.038 11.164 1.00 88.31 132 ALA A CA 1
ATOM 958 C C . ALA A 1 132 ? 3.493 -9.343 11.225 1.00 88.31 132 ALA A C 1
ATOM 960 O O . ALA A 1 132 ? 3.778 -10.277 10.479 1.00 88.31 132 ALA A O 1
ATOM 961 N N . ALA A 1 133 ? 2.467 -9.397 12.079 1.00 88.31 133 ALA A N 1
ATOM 962 C CA . ALA A 1 133 ? 1.582 -10.557 12.225 1.00 88.31 133 ALA A CA 1
ATOM 963 C C . ALA A 1 133 ? 0.382 -10.547 11.253 1.00 88.31 133 ALA A C 1
ATOM 965 O O . ALA A 1 133 ? -0.413 -11.487 11.248 1.00 88.31 133 ALA A O 1
ATOM 966 N N . GLY A 1 134 ? 0.244 -9.499 10.434 1.00 89.44 134 GLY A N 1
ATOM 967 C CA . GLY A 1 134 ? -0.995 -9.208 9.715 1.00 89.44 134 GLY A CA 1
ATOM 968 C C . GLY A 1 134 ? -2.133 -8.762 10.640 1.00 89.44 134 GLY A C 1
ATOM 969 O O . GLY A 1 134 ? -1.931 -8.513 11.826 1.00 89.44 134 GLY A O 1
ATOM 970 N N . THR A 1 135 ? -3.328 -8.641 10.070 1.00 89.75 135 THR A N 1
ATOM 971 C CA . THR A 1 135 ? -4.555 -8.136 10.698 1.00 89.75 135 THR A CA 1
ATOM 972 C C . THR A 1 135 ? -5.767 -9.017 10.346 1.00 89.75 135 THR A C 1
ATOM 974 O O . THR A 1 135 ? -6.750 -8.552 9.756 1.00 89.75 135 THR A O 1
ATOM 977 N N . PRO A 1 136 ? -5.720 -10.334 10.644 1.00 87.50 136 PRO A N 1
ATOM 978 C CA . PRO A 1 136 ? -6.781 -11.273 10.271 1.00 87.50 136 PRO A CA 1
ATOM 979 C C . PRO A 1 136 ? -8.167 -10.876 10.800 1.00 87.50 136 PRO A C 1
ATOM 981 O O . PRO A 1 136 ? -9.163 -11.140 10.133 1.00 87.50 136 PRO A O 1
ATOM 984 N N . GLU A 1 137 ? -8.233 -10.207 11.949 1.00 88.44 137 GLU A N 1
ATOM 985 C CA . GLU A 1 137 ? -9.457 -9.696 12.570 1.00 88.44 137 GLU A CA 1
ATOM 986 C C . GLU A 1 137 ? -10.149 -8.588 11.764 1.00 88.44 137 GLU A C 1
ATOM 988 O O . GLU A 1 137 ? -11.339 -8.352 11.948 1.00 88.44 137 GLU A O 1
ATOM 993 N N . ARG A 1 138 ? -9.426 -7.927 10.851 1.00 91.12 138 ARG A N 1
ATOM 994 C CA . ARG A 1 138 ? -9.949 -6.849 9.993 1.00 91.12 138 ARG A CA 1
ATOM 995 C C . ARG A 1 138 ? -10.458 -7.363 8.652 1.00 91.12 138 ARG A C 1
ATOM 997 O O . ARG A 1 138 ? -10.864 -6.575 7.801 1.00 91.12 138 ARG A O 1
ATOM 1004 N N . ARG A 1 139 ? -10.380 -8.672 8.409 1.00 88.94 139 ARG A N 1
ATOM 1005 C CA . ARG A 1 139 ? -10.867 -9.291 7.173 1.00 88.94 139 ARG A CA 1
ATOM 1006 C C . ARG A 1 139 ? -12.327 -9.711 7.344 1.00 88.94 139 ARG A C 1
ATOM 1008 O O . ARG A 1 139 ? -12.704 -10.136 8.435 1.00 88.94 139 ARG A O 1
ATOM 1015 N N . PRO A 1 140 ? -13.132 -9.691 6.269 1.00 85.31 140 PRO A N 1
ATOM 1016 C CA . PRO A 1 140 ? -14.444 -10.313 6.309 1.00 85.31 140 PRO A CA 1
ATOM 1017 C C . PRO A 1 140 ? -14.350 -11.800 6.687 1.00 85.31 140 PRO A C 1
ATOM 1019 O O . PRO A 1 140 ? -13.465 -12.507 6.182 1.00 85.31 140 PRO A O 1
ATOM 1022 N N . PRO A 1 141 ? -15.246 -12.300 7.553 1.00 76.50 141 PRO A N 1
ATOM 1023 C CA . PRO A 1 141 ? -15.226 -13.689 7.992 1.00 76.50 141 PRO A CA 1
ATOM 1024 C C . PRO A 1 141 ? -15.444 -14.661 6.821 1.00 76.50 141 PRO A C 1
ATOM 1026 O O . PRO A 1 141 ? -16.236 -14.403 5.919 1.00 76.50 141 PRO A O 1
ATOM 1029 N N . ASN A 1 142 ? -14.760 -15.811 6.863 1.00 62.19 142 ASN A N 1
ATOM 1030 C CA . ASN A 1 142 ? -14.881 -16.932 5.912 1.00 62.19 142 ASN A CA 1
ATOM 1031 C C . ASN A 1 142 ? -14.476 -16.658 4.454 1.00 62.19 142 ASN A C 1
ATOM 1033 O O . ASN A 1 142 ? -14.826 -17.434 3.563 1.00 62.19 142 ASN A O 1
ATOM 1037 N N . VAL A 1 143 ? -13.681 -15.618 4.194 1.00 58.78 143 VAL A N 1
ATOM 1038 C CA . VAL A 1 143 ? -13.218 -15.312 2.837 1.00 58.78 143 VAL A CA 1
ATOM 1039 C C . VAL A 1 143 ? -11.700 -15.341 2.777 1.00 58.78 143 VAL A C 1
ATOM 1041 O O . VAL A 1 143 ? -11.007 -14.540 3.402 1.00 58.78 143 VAL A O 1
ATOM 1044 N N . THR A 1 144 ? -11.151 -16.245 1.964 1.00 57.94 144 THR A N 1
ATOM 1045 C CA . THR A 1 144 ? -9.798 -16.017 1.454 1.00 57.94 144 THR A CA 1
ATOM 1046 C C . THR A 1 144 ? -9.912 -14.839 0.502 1.00 57.94 144 THR A C 1
ATOM 1048 O O . THR A 1 144 ? -10.646 -14.930 -0.478 1.00 57.94 144 THR A O 1
ATOM 1051 N N . LEU A 1 145 ? -9.212 -13.734 0.782 1.00 59.78 145 LEU A N 1
ATOM 1052 C CA . LEU A 1 145 ? -9.062 -12.601 -0.138 1.00 59.78 145 LEU A CA 1
ATOM 1053 C C . LEU A 1 145 ? -8.271 -13.070 -1.373 1.00 59.78 145 LEU A C 1
ATOM 1055 O O . LEU A 1 145 ? -7.121 -12.688 -1.584 1.00 59.78 145 LEU A O 1
ATOM 1059 N N . LYS A 1 146 ? -8.857 -13.967 -2.167 1.00 47.44 146 LYS A N 1
ATOM 1060 C CA . LYS A 1 146 ? -8.275 -14.464 -3.401 1.00 47.44 146 LYS A CA 1
ATOM 1061 C C . LYS A 1 146 ? -8.256 -13.309 -4.395 1.00 47.44 146 LYS A C 1
ATOM 1063 O O . LYS A 1 146 ? -9.144 -12.452 -4.432 1.00 47.44 146 LYS A O 1
ATOM 1068 N N . THR A 1 147 ? -7.153 -13.248 -5.118 1.00 43.78 147 THR A N 1
ATOM 1069 C CA . THR A 1 147 ? -7.083 -12.606 -6.422 1.00 43.78 147 THR A CA 1
ATOM 1070 C C . THR A 1 147 ? -7.951 -13.449 -7.338 1.00 43.78 147 THR A C 1
ATOM 1072 O O . THR A 1 147 ? -7.715 -14.650 -7.418 1.00 43.78 147 THR A O 1
ATOM 1075 N N . GLU A 1 148 ? -8.974 -12.858 -7.943 1.00 36.00 148 GLU A N 1
ATOM 1076 C CA . GLU A 1 148 ? -9.540 -13.448 -9.152 1.00 36.00 148 GLU A CA 1
ATOM 1077 C C . GLU A 1 148 ? -8.410 -13.435 -10.193 1.00 36.00 148 GLU A C 1
ATOM 1079 O O . GLU A 1 148 ? -7.752 -12.401 -10.370 1.00 36.00 148 GLU A O 1
ATOM 1084 N N . ASP A 1 149 ? -8.090 -14.623 -10.707 1.00 35.12 149 ASP A N 1
ATOM 1085 C CA . ASP A 1 149 ? -6.984 -14.897 -11.631 1.00 35.12 149 ASP A CA 1
ATOM 1086 C C . ASP A 1 149 ? -7.205 -14.261 -13.017 1.00 35.12 149 ASP A C 1
ATOM 1088 O O . ASP A 1 149 ? -8.365 -14.231 -13.490 1.00 35.12 149 ASP A O 1
#

Nearest PDB structures (foldseek):
  8aim-assembly2_G  TM=4.876E-01  e=8.918E+00  Bacillus phage vB_BpuM-BpSp
  6gr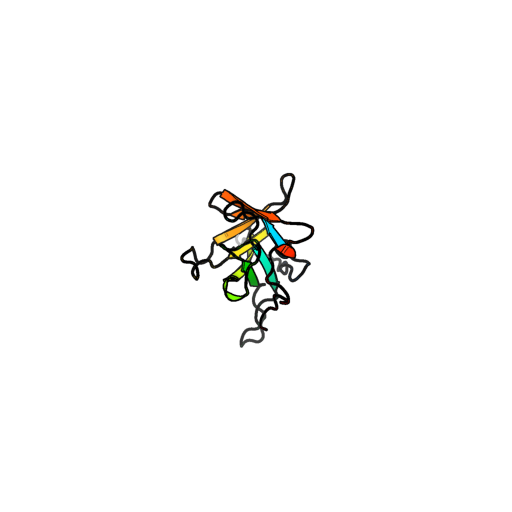0-assembly3_C  TM=3.578E-01  e=8.918E+00  Homo sapiens
  6sgb-assembly1_FK  TM=2.805E-01  e=4.501E+00  Trypanosoma brucei brucei

Organism: NCBI:txid156174

Sequence (149 aa):
AGSAAALLGADRASAVSARTGLSSVFTGEYDDPNHPGCLRSIKVVGGKEGPDGRRRGPTAVVKGVDDNCKAPELKDVWSLSGSISKSEDGDDTIFIDFSPKGGPKNLKGTFDTFGSIPGITFPDGNKWTKVAAGTPERRPPNVTLKTED

pLDDT: mean 83.21, std 17.38, range [35.12, 97.5]

Radius of gyration: 18.97 Å; Cα contacts (8 Å, |Δi|>4): 292; chains: 1; bounding box: 65×32×51 Å

Mean predicted aligned error: 9.32 Å